Protein AF-A0A535JIY9-F1 (afdb_monomer)

Nearest PDB structures (foldseek):
  4fxt-assembly2_B  TM=6.772E-01  e=2.590E-01  Bacteroides ovatus ATCC 8483
  4fxt-assembly3_C  TM=6.779E-01  e=9.091E-01  Bacteroides ovatus ATCC 8483
  3npz-assembly1_C  TM=6.197E-01  e=1.181E+00  Rattus norvegicus

Secondary structure (DSSP, 8-state):
--EEEEEE--------SS-----EEEEEETTEEEEEEPPTTSEEEEEE-SEEEEEEEEE--EEEE-TT--EEEE--EEPPPEEEEE-TT-EEEEE--------

pLDDT: mean 70.67, std 13.51, range [35.75, 87.62]

Mean predicted aligned error: 8.72 Å

Foldseek 3Di:
DFFKEKEAAPDDDDQPPDDQWAWWKWKDDPVGIDIDTAGSRRIDMDRHHFAKIKIKTKDAKDWHQDPVRDIWTWHIWMFHIDIDGTDPHDYHYHHTYIDTDTD

Solvent-accessible surface area (backbone atoms only — not comparable to full-atom values): 5841 Å² total; per-residue (Å²): 106,71,10,41,42,36,37,41,34,60,63,86,73,80,63,48,93,57,80,66,76,29,44,41,32,43,39,36,38,96,93,47,76,50,77,48,66,22,39,72,80,29,40,42,78,45,82,40,66,59,45,65,34,38,36,33,43,36,40,77,52,50,68,33,47,50,98,86,67,52,74,45,45,31,59,61,36,58,31,73,75,44,81,45,76,46,46,64,70,41,74,46,82,42,76,55,57,48,74,77,61,74,112

Structure (mmCIF, N/CA/C/O backbone):
data_AF-A0A535JIY9-F1
#
_entry.id   AF-A0A535JIY9-F1
#
loop_
_atom_site.group_PDB
_atom_site.id
_atom_site.type_symbol
_atom_site.label_atom_id
_atom_site.label_alt_id
_atom_site.label_comp_id
_atom_site.label_asym_id
_atom_site.label_entity_id
_atom_site.label_seq_id
_atom_site.pdbx_PDB_ins_code
_atom_site.Cartn_x
_atom_site.Cartn_y
_atom_site.Cartn_z
_atom_site.occupancy
_atom_site.B_iso_or_equiv
_atom_site.auth_seq_id
_atom_site.auth_comp_id
_atom_site.auth_asym_id
_atom_site.auth_atom_id
_atom_site.pdbx_PDB_model_num
ATOM 1 N N . MET A 1 1 ? -12.313 -8.297 21.690 1.00 41.72 1 MET A N 1
ATOM 2 C CA . MET A 1 1 ? -11.190 -8.964 20.987 1.00 41.72 1 MET A CA 1
ATOM 3 C C . MET A 1 1 ? -10.723 -8.060 19.846 1.00 41.72 1 MET A C 1
ATOM 5 O O . MET A 1 1 ? -11.593 -7.437 19.237 1.00 41.72 1 MET A O 1
ATOM 9 N N . PRO A 1 2 ? -9.414 -7.900 19.581 1.00 47.06 2 PRO A N 1
ATOM 10 C CA . PRO A 1 2 ? -8.956 -7.112 18.431 1.00 47.06 2 PRO A CA 1
ATOM 11 C C . PRO A 1 2 ? -9.537 -7.679 17.122 1.00 47.06 2 PRO A C 1
ATOM 13 O O . PRO A 1 2 ? -9.739 -8.889 17.014 1.00 47.06 2 PRO A O 1
ATOM 16 N N . GLY A 1 3 ? -9.899 -6.806 16.178 1.00 45.88 3 GLY A N 1
ATOM 17 C CA . GLY A 1 3 ? -10.331 -7.200 14.834 1.00 45.88 3 GLY A CA 1
ATOM 18 C C . GLY A 1 3 ? -9.108 -7.350 13.928 1.00 45.88 3 GLY A C 1
ATOM 19 O O . GLY A 1 3 ? -8.095 -6.689 14.144 1.00 45.88 3 GLY A O 1
ATOM 20 N N . ALA A 1 4 ? -9.176 -8.220 12.925 1.00 50.22 4 ALA A N 1
ATOM 21 C CA . ALA A 1 4 ? -8.077 -8.400 11.976 1.00 50.22 4 ALA A CA 1
ATOM 22 C C . ALA A 1 4 ? -8.499 -7.831 10.623 1.00 50.22 4 ALA A C 1
ATOM 24 O O . ALA A 1 4 ? -9.408 -8.356 9.997 1.00 50.22 4 ALA A O 1
ATOM 25 N N . VAL A 1 5 ? -7.862 -6.774 10.138 1.00 52.69 5 VAL A N 1
ATOM 26 C CA . VAL A 1 5 ? -8.081 -6.299 8.769 1.00 52.69 5 VAL A CA 1
ATOM 27 C C . VAL A 1 5 ? -7.029 -6.957 7.885 1.00 52.69 5 VAL A C 1
ATOM 29 O O . VAL A 1 5 ? -5.826 -6.760 8.057 1.00 52.69 5 VAL A O 1
ATOM 32 N N . ILE A 1 6 ? -7.485 -7.773 6.945 1.00 54.41 6 ILE A N 1
ATOM 33 C CA . ILE A 1 6 ? -6.6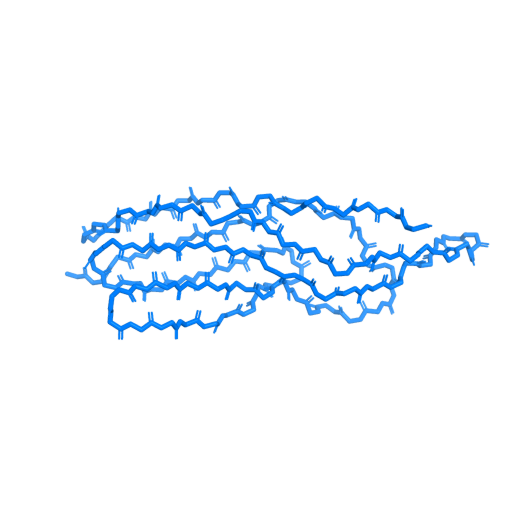61 -8.335 5.884 1.00 54.41 6 ILE A CA 1
ATOM 34 C C . ILE A 1 6 ? -6.868 -7.443 4.670 1.00 54.41 6 ILE A C 1
ATOM 36 O O . ILE A 1 6 ? -7.985 -7.186 4.239 1.00 54.41 6 ILE A O 1
ATOM 40 N N . VAL A 1 7 ? -5.796 -6.932 4.099 1.00 54.44 7 VAL A N 1
ATOM 41 C CA . VAL A 1 7 ? -5.924 -6.101 2.909 1.00 54.44 7 VAL A CA 1
ATOM 42 C C . VAL A 1 7 ? -5.029 -6.686 1.839 1.00 54.44 7 VAL A C 1
ATOM 44 O O . VAL A 1 7 ? -3.845 -6.963 2.050 1.00 54.44 7 VAL A O 1
ATOM 47 N N . ALA A 1 8 ? -5.627 -6.909 0.686 1.00 46.81 8 ALA A N 1
ATOM 48 C CA . ALA A 1 8 ? -4.938 -7.163 -0.549 1.00 46.81 8 ALA A CA 1
ATOM 49 C C . ALA A 1 8 ? -4.802 -5.834 -1.308 1.00 46.81 8 ALA A C 1
ATOM 51 O O . ALA A 1 8 ? -5.660 -4.957 -1.284 1.00 46.81 8 ALA A O 1
ATOM 52 N N . VAL A 1 9 ? -3.663 -5.634 -1.952 1.00 44.62 9 VAL A N 1
ATOM 53 C CA . VAL A 1 9 ? -3.464 -4.553 -2.920 1.00 44.62 9 VAL A CA 1
ATOM 54 C C . VAL A 1 9 ? -3.310 -5.246 -4.267 1.00 44.62 9 VAL A C 1
ATOM 56 O O . VAL A 1 9 ? -2.201 -5.651 -4.619 1.00 44.62 9 VAL A O 1
ATOM 59 N N . PRO A 1 10 ? -4.414 -5.506 -4.992 1.00 44.91 10 PRO A N 1
ATOM 60 C CA . PRO A 1 10 ? -4.331 -6.075 -6.325 1.00 44.91 10 PRO A CA 1
ATOM 61 C C . PRO A 1 10 ? -3.881 -4.996 -7.317 1.00 44.91 10 PRO A C 1
ATOM 63 O O . PRO A 1 10 ? -4.422 -3.891 -7.352 1.00 44.91 10 PRO A O 1
ATOM 66 N N . GLY A 1 11 ? -2.876 -5.323 -8.129 1.00 35.75 11 GLY A N 1
ATOM 67 C CA . GLY A 1 11 ? -2.310 -4.403 -9.127 1.00 35.75 11 GLY A CA 1
ATOM 68 C C . GLY A 1 11 ? -0.885 -4.742 -9.567 1.00 35.75 11 GLY A C 1
ATOM 69 O O . GLY A 1 11 ? -0.130 -3.852 -9.945 1.00 35.75 11 GLY A O 1
ATOM 70 N N . PHE A 1 12 ? -0.480 -6.013 -9.482 1.00 45.25 12 PHE A N 1
ATOM 71 C CA . PHE A 1 12 ? 0.899 -6.417 -9.744 1.00 45.25 12 PHE A CA 1
ATOM 72 C C . PHE A 1 12 ? 1.241 -6.339 -11.239 1.00 45.25 12 PHE A C 1
ATOM 74 O O . PHE A 1 12 ? 0.850 -7.206 -12.019 1.00 45.25 12 PHE A O 1
ATOM 81 N N . ALA A 1 13 ? 2.035 -5.339 -11.617 1.00 40.28 13 ALA A N 1
ATOM 82 C CA . ALA A 1 13 ? 2.994 -5.481 -12.704 1.00 40.28 13 ALA A CA 1
ATOM 83 C C . ALA A 1 13 ? 4.292 -6.021 -12.087 1.00 40.28 13 ALA A C 1
ATOM 85 O O . ALA A 1 13 ? 4.817 -5.445 -11.134 1.00 40.28 13 ALA A O 1
ATOM 86 N N . ALA A 1 14 ? 4.782 -7.161 -12.570 1.00 42.91 14 ALA A N 1
ATOM 87 C CA . ALA A 1 14 ? 5.952 -7.802 -11.989 1.00 42.91 14 ALA A CA 1
ATOM 88 C C . ALA A 1 14 ? 7.194 -6.909 -12.073 1.00 42.91 14 ALA A C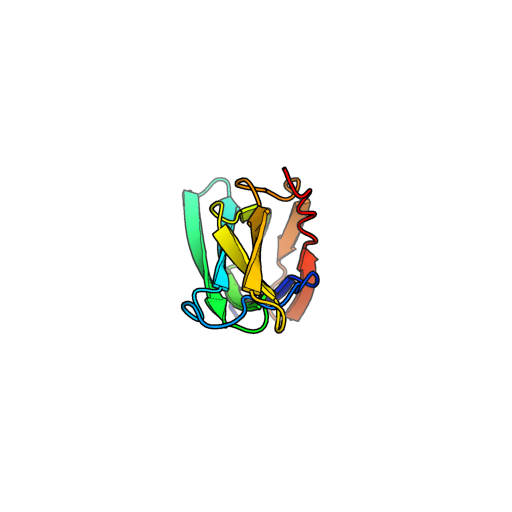 1
ATOM 90 O O . ALA A 1 14 ? 7.628 -6.549 -13.167 1.00 42.91 14 ALA A O 1
ATOM 91 N N . ARG A 1 15 ? 7.808 -6.610 -10.921 1.00 55.59 15 ARG A N 1
ATOM 92 C CA . ARG A 1 15 ? 9.187 -6.115 -10.863 1.00 55.59 15 ARG A CA 1
ATOM 93 C C . ARG A 1 15 ? 10.107 -7.227 -11.356 1.00 55.59 15 ARG A C 1
ATOM 95 O O . ARG A 1 15 ? 10.364 -8.190 -10.635 1.00 55.59 15 ARG A O 1
ATOM 102 N N . TYR A 1 16 ? 10.563 -7.141 -12.601 1.00 41.25 16 TYR A N 1
ATOM 103 C CA . TYR A 1 16 ? 11.561 -8.076 -13.110 1.00 41.25 16 TYR A CA 1
ATOM 104 C C . TYR A 1 16 ? 12.909 -7.784 -12.433 1.00 41.25 16 TYR A C 1
ATOM 106 O O . TYR A 1 16 ? 13.501 -6.729 -12.636 1.00 41.25 16 TYR A O 1
ATOM 114 N N . GLY A 1 17 ? 13.390 -8.725 -11.617 1.00 45.03 17 GLY A N 1
ATOM 115 C CA . GLY A 1 17 ? 14.797 -8.807 -11.211 1.00 45.03 17 GLY A CA 1
ATOM 116 C C . GLY A 1 17 ? 15.293 -7.885 -10.089 1.00 45.03 17 GLY A C 1
ATOM 117 O O . GLY A 1 17 ? 16.468 -7.994 -9.749 1.00 45.03 17 GLY A O 1
ATOM 118 N N . LEU A 1 18 ? 14.462 -7.033 -9.479 1.00 44.22 18 LEU A N 1
ATOM 119 C CA . LEU A 1 18 ? 14.866 -6.161 -8.364 1.00 44.22 18 LEU A CA 1
ATOM 120 C C . LEU A 1 18 ? 13.854 -6.236 -7.208 1.00 44.22 18 LEU A C 1
ATOM 122 O O . LEU A 1 18 ? 12.683 -6.543 -7.413 1.00 44.22 18 LEU A O 1
ATOM 126 N N . ASP A 1 19 ? 14.377 -6.072 -5.996 1.00 45.22 19 ASP A N 1
ATOM 127 C CA . ASP A 1 19 ? 13.819 -6.405 -4.682 1.00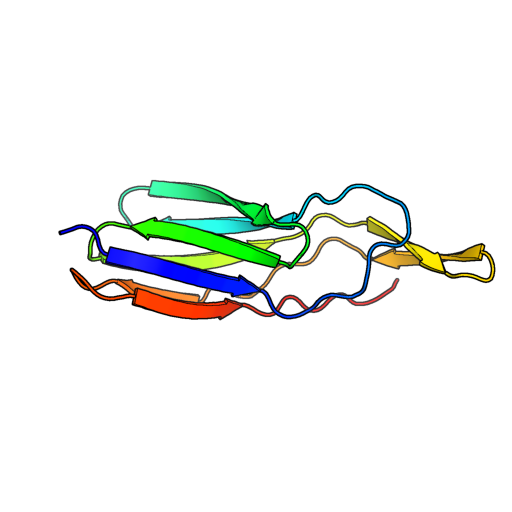 45.22 19 ASP A CA 1
ATOM 128 C C . ASP A 1 19 ? 12.283 -6.482 -4.486 1.00 45.22 19 ASP A C 1
ATOM 130 O O . ASP A 1 19 ? 11.466 -5.632 -4.833 1.00 45.22 19 ASP A O 1
ATOM 134 N N . GLN A 1 20 ? 11.913 -7.551 -3.780 1.00 53.53 20 GLN A N 1
ATOM 135 C CA . GLN A 1 20 ? 10.589 -7.952 -3.295 1.00 53.53 20 GLN A CA 1
ATOM 136 C C . GLN A 1 20 ? 9.928 -6.980 -2.292 1.00 53.53 20 GLN A C 1
ATOM 138 O O . GLN A 1 20 ? 9.067 -7.399 -1.516 1.00 53.53 20 GLN A O 1
ATOM 143 N N . ALA A 1 21 ? 10.341 -5.713 -2.235 1.00 53.38 21 ALA A N 1
ATOM 144 C CA . ALA A 1 21 ? 9.741 -4.742 -1.329 1.00 53.38 21 ALA A CA 1
ATOM 145 C C . ALA A 1 21 ? 8.293 -4.476 -1.767 1.00 53.38 21 ALA A C 1
ATOM 147 O O . ALA A 1 21 ? 8.063 -3.885 -2.821 1.00 53.38 21 ALA A O 1
ATOM 148 N N . GLY A 1 22 ? 7.323 -4.953 -0.983 1.00 61.25 22 GLY A N 1
ATOM 149 C CA . GLY A 1 22 ? 5.916 -4.659 -1.229 1.00 61.25 22 GLY A CA 1
ATOM 150 C C . GLY A 1 22 ? 5.552 -3.211 -0.892 1.00 61.25 22 GLY A C 1
ATOM 151 O O . GLY A 1 22 ? 6.354 -2.433 -0.373 1.00 61.25 22 GLY A O 1
ATOM 152 N N . HIS A 1 23 ? 4.305 -2.871 -1.184 1.00 67.25 23 HIS A N 1
ATOM 153 C CA . HIS A 1 23 ? 3.720 -1.540 -1.069 1.00 67.25 23 HIS A CA 1
ATOM 154 C C . HIS A 1 23 ? 3.733 -0.989 0.354 1.00 67.25 23 HIS A C 1
ATOM 156 O O . HIS A 1 23 ? 3.405 -1.695 1.310 1.00 67.25 23 HIS A O 1
ATOM 162 N N . LEU A 1 24 ? 4.054 0.300 0.499 1.00 70.88 24 LEU A N 1
ATOM 163 C CA . LEU A 1 24 ? 3.889 1.010 1.761 1.00 70.88 24 LEU A CA 1
ATOM 164 C C . LEU A 1 24 ? 2.410 1.328 1.964 1.00 70.88 24 LEU A C 1
ATOM 166 O O . LEU A 1 24 ? 1.818 2.149 1.272 1.00 70.88 24 LEU A O 1
ATOM 170 N N . ILE A 1 25 ? 1.815 0.724 2.968 1.00 74.25 25 ILE A N 1
ATOM 171 C CA . ILE A 1 25 ? 0.456 0.999 3.392 1.00 74.25 25 ILE A CA 1
ATOM 172 C C . ILE A 1 25 ? 0.490 2.046 4.491 1.00 74.25 25 ILE A C 1
ATOM 174 O O . ILE A 1 25 ? 1.245 1.932 5.458 1.00 74.25 25 ILE A O 1
ATOM 1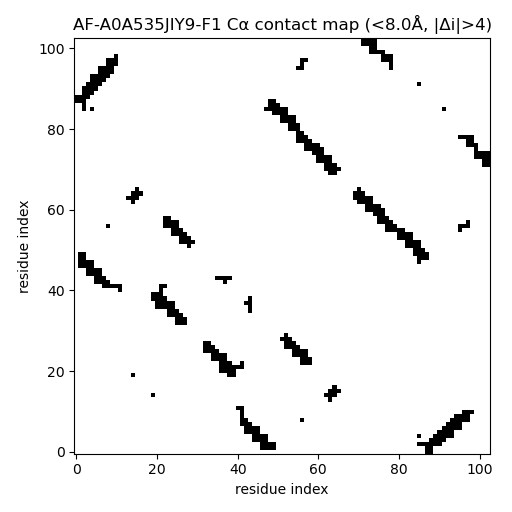78 N N . VAL A 1 26 ? -0.370 3.043 4.345 1.00 75.69 26 VAL A N 1
ATOM 179 C CA . VAL A 1 26 ? -0.605 4.103 5.313 1.00 75.69 26 VAL A CA 1
ATOM 180 C C . VAL A 1 26 ? -1.990 3.905 5.907 1.00 75.69 26 VAL A C 1
ATOM 182 O O . VAL A 1 26 ? -2.989 3.920 5.189 1.00 75.69 26 VAL A O 1
ATOM 185 N N . VAL A 1 27 ? -2.053 3.743 7.224 1.00 73.88 27 VAL A N 1
ATOM 186 C CA . VAL A 1 27 ? -3.310 3.634 7.969 1.00 73.88 27 VAL A CA 1
ATOM 187 C C . VAL A 1 27 ? -3.357 4.762 8.976 1.00 73.88 27 VAL A C 1
ATOM 189 O O . VAL A 1 27 ? -2.476 4.866 9.824 1.00 73.88 27 VAL A O 1
ATOM 192 N N . SER A 1 28 ? -4.372 5.608 8.903 1.00 79.19 28 SER A N 1
ATOM 193 C CA . SER A 1 28 ? -4.564 6.713 9.833 1.00 79.19 28 SER A CA 1
ATOM 194 C C . SER A 1 28 ? -5.886 6.591 10.580 1.00 79.19 28 SER A C 1
ATOM 196 O O . SER A 1 28 ? -6.910 6.177 10.042 1.00 79.19 28 SER A O 1
ATOM 198 N N . ALA A 1 29 ? -5.850 6.958 11.852 1.00 75.81 29 ALA A N 1
ATOM 199 C CA . ALA A 1 29 ? -6.998 7.126 12.728 1.00 75.81 29 ALA A CA 1
ATOM 200 C C . ALA A 1 29 ? -6.829 8.414 13.534 1.00 75.81 29 ALA A C 1
ATOM 202 O O . ALA A 1 29 ? -5.746 9.001 13.577 1.00 75.81 29 ALA A O 1
ATOM 203 N N . ALA A 1 30 ? -7.880 8.822 14.246 1.00 73.56 30 ALA A N 1
ATOM 204 C CA . ALA A 1 30 ? -7.803 9.951 15.175 1.00 73.56 30 ALA A CA 1
ATOM 205 C C . ALA A 1 30 ? -6.706 9.768 16.247 1.00 73.56 30 ALA A C 1
ATOM 207 O O . ALA A 1 30 ? -6.149 10.746 16.733 1.00 73.56 30 ALA A O 1
ATOM 208 N N . SER A 1 31 ? -6.366 8.520 16.590 1.00 74.81 31 SER A N 1
ATOM 209 C CA . SER A 1 31 ? -5.319 8.178 17.557 1.00 74.81 31 SER A CA 1
ATOM 210 C C . SER A 1 31 ? -3.893 8.216 16.993 1.00 74.81 31 SER A C 1
ATOM 212 O O . SER A 1 31 ? -2.946 8.090 17.764 1.00 74.81 31 SER A O 1
ATOM 214 N N . GLY A 1 32 ? -3.714 8.340 15.673 1.00 78.31 32 GLY A N 1
ATOM 215 C CA . GLY A 1 32 ? -2.395 8.368 15.040 1.00 78.31 32 GLY A CA 1
ATOM 216 C C . GLY A 1 32 ? -2.334 7.676 13.679 1.00 78.31 32 GLY A C 1
ATOM 217 O O . GLY A 1 32 ? -3.329 7.174 13.161 1.00 78.31 32 GLY A O 1
ATOM 218 N N . THR A 1 33 ? -1.137 7.663 13.089 1.00 81.31 33 THR A N 1
ATOM 219 C CA . THR A 1 33 ? -0.859 7.028 11.790 1.00 81.31 33 THR A CA 1
ATOM 220 C C . THR A 1 33 ? 0.137 5.885 11.954 1.00 81.31 33 THR A C 1
ATOM 222 O O . THR A 1 33 ? 1.136 6.017 12.659 1.00 81.31 33 THR A O 1
ATOM 225 N N . THR A 1 34 ? -0.122 4.773 11.276 1.00 80.69 34 THR A N 1
ATOM 226 C CA . THR A 1 34 ? 0.714 3.575 11.224 1.00 80.69 34 THR A CA 1
ATOM 227 C C . THR A 1 34 ? 1.107 3.285 9.780 1.00 80.69 34 THR A C 1
ATOM 229 O O . THR A 1 34 ? 0.319 3.478 8.854 1.00 80.69 34 THR A O 1
ATOM 232 N N . TYR A 1 35 ? 2.334 2.799 9.604 1.00 82.25 35 TYR A N 1
ATOM 233 C CA . TYR A 1 35 ? 2.886 2.417 8.312 1.00 82.25 35 TYR A CA 1
ATOM 234 C C . TYR A 1 35 ? 3.263 0.938 8.332 1.00 82.25 35 TYR A C 1
ATOM 236 O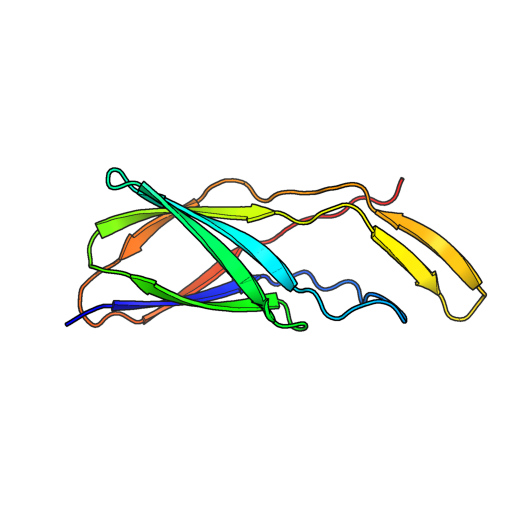 O . TYR A 1 35 ? 3.918 0.485 9.271 1.00 82.25 35 TYR A O 1
ATOM 244 N N . VAL A 1 36 ? 2.879 0.191 7.300 1.00 79.19 36 VAL A N 1
ATOM 245 C CA . VAL A 1 36 ? 3.269 -1.217 7.125 1.00 79.19 36 VAL A CA 1
ATOM 246 C C . VAL A 1 36 ? 3.675 -1.462 5.678 1.00 79.19 36 VAL A C 1
ATOM 248 O O . VAL A 1 36 ? 3.167 -0.801 4.782 1.00 79.19 36 VAL A O 1
ATOM 251 N N . ARG A 1 37 ? 4.601 -2.389 5.427 1.00 78.81 37 ARG A N 1
ATOM 252 C CA . ARG A 1 37 ? 4.918 -2.837 4.065 1.00 78.81 37 ARG A CA 1
ATOM 253 C C . ARG A 1 37 ? 4.196 -4.140 3.760 1.00 78.81 37 ARG A C 1
ATOM 255 O O . ARG A 1 37 ? 4.171 -5.028 4.612 1.00 78.81 37 ARG A O 1
ATOM 262 N N . SER A 1 38 ? 3.625 -4.252 2.566 1.00 74.75 38 SER A N 1
ATOM 263 C CA . SER A 1 38 ? 3.072 -5.516 2.091 1.00 74.75 38 SER A CA 1
ATOM 264 C C . S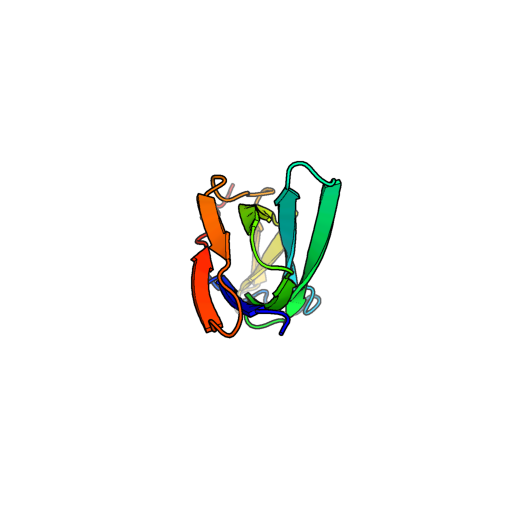ER A 1 38 ? 4.160 -6.501 1.664 1.00 74.75 38 SER A C 1
ATOM 266 O O . SER A 1 38 ? 5.337 -6.150 1.546 1.00 74.75 38 SER A O 1
ATOM 268 N N . ASP A 1 39 ? 3.773 -7.767 1.502 1.00 69.94 39 ASP A N 1
ATOM 269 C CA . ASP A 1 39 ? 4.636 -8.793 0.927 1.00 69.94 39 ASP A CA 1
ATOM 270 C C . ASP A 1 39 ? 4.859 -8.550 -0.580 1.00 69.94 39 ASP A C 1
ATOM 272 O O . ASP A 1 39 ? 4.226 -7.699 -1.209 1.00 69.94 39 ASP A O 1
ATOM 276 N N . SER A 1 40 ? 5.745 -9.334 -1.191 1.00 64.62 40 SER A N 1
ATOM 277 C CA . SER A 1 40 ? 6.031 -9.272 -2.633 1.00 64.62 40 SER A CA 1
ATOM 278 C C . SER A 1 40 ? 4.842 -9.610 -3.538 1.00 64.62 40 SER A C 1
ATOM 280 O O . SER A 1 40 ? 4.933 -9.460 -4.754 1.00 64.62 40 SER A O 1
ATOM 282 N N . ARG A 1 41 ? 3.728 -10.075 -2.960 1.00 66.38 41 ARG A N 1
ATOM 283 C CA . ARG A 1 41 ? 2.455 -10.344 -3.638 1.00 66.38 41 ARG A CA 1
ATOM 284 C C . ARG A 1 41 ? 1.408 -9.264 -3.339 1.00 66.38 41 ARG A C 1
ATOM 286 O O . ARG A 1 41 ? 0.240 -9.463 -3.663 1.00 66.38 41 ARG A O 1
ATOM 293 N N . GLY A 1 42 ? 1.795 -8.156 -2.705 1.00 68.19 42 GLY A N 1
ATOM 294 C CA . GLY A 1 42 ? 0.906 -7.047 -2.368 1.00 68.19 42 GLY A CA 1
ATOM 295 C C . GLY A 1 42 ? -0.032 -7.321 -1.188 1.00 68.19 42 GLY A C 1
ATOM 296 O O . GLY A 1 42 ? -0.966 -6.552 -0.965 1.00 68.19 42 GLY A O 1
ATOM 297 N N . ARG A 1 43 ? 0.178 -8.392 -0.414 1.00 69.81 43 ARG A N 1
ATOM 298 C CA . ARG A 1 43 ? -0.693 -8.764 0.713 1.00 69.81 43 ARG A CA 1
ATOM 299 C C . ARG A 1 43 ? -0.126 -8.279 2.034 1.00 69.81 43 ARG A C 1
ATOM 301 O O . ARG A 1 43 ? 1.079 -8.350 2.270 1.00 69.81 43 ARG A O 1
ATOM 308 N N . TYR A 1 44 ? -1.001 -7.842 2.929 1.00 69.12 44 TYR A N 1
ATOM 309 C CA . TYR A 1 44 ? -0.630 -7.500 4.295 1.00 69.12 44 TYR A CA 1
ATOM 310 C C . TYR A 1 44 ? -1.780 -7.752 5.270 1.00 69.12 44 TYR A C 1
ATOM 312 O O . TYR A 1 44 ? -2.948 -7.863 4.893 1.00 69.12 44 TYR A O 1
ATOM 320 N N . ARG A 1 45 ? -1.430 -7.858 6.552 1.00 73.62 45 ARG A N 1
ATOM 321 C CA . ARG A 1 45 ? -2.376 -8.033 7.652 1.00 73.62 45 ARG A CA 1
ATOM 322 C C . ARG A 1 45 ? -2.116 -6.964 8.701 1.00 73.62 45 ARG A C 1
ATOM 324 O O . ARG A 1 45 ? -0.973 -6.770 9.107 1.00 73.62 45 ARG A O 1
ATOM 331 N N . LEU A 1 46 ? -3.180 -6.306 9.143 1.00 74.06 46 LEU A N 1
ATOM 332 C CA . LEU A 1 46 ? -3.164 -5.357 10.246 1.00 74.06 46 LEU A CA 1
ATOM 333 C C . LEU A 1 46 ? -4.133 -5.829 11.321 1.00 74.06 46 LEU A C 1
ATOM 335 O O . LEU A 1 46 ? -5.322 -6.006 11.063 1.00 74.06 46 LEU A O 1
ATOM 339 N N . ASP A 1 47 ? -3.638 -5.990 12.540 1.00 77.44 47 ASP A N 1
ATOM 340 C CA . ASP A 1 47 ? -4.500 -6.201 13.694 1.00 77.44 47 ASP A CA 1
ATOM 341 C C . ASP A 1 47 ? -4.838 -4.819 14.276 1.00 77.44 47 ASP A C 1
ATOM 343 O O . ASP A 1 47 ? -3.997 -4.154 14.884 1.00 77.44 47 ASP A O 1
ATOM 347 N N . LEU A 1 48 ? -6.062 -4.350 14.016 1.00 77.06 48 LEU A N 1
ATOM 348 C CA . LEU A 1 48 ? -6.546 -3.032 14.427 1.00 77.06 48 LEU A CA 1
ATOM 349 C C . LEU A 1 48 ? -7.588 -3.183 15.537 1.00 77.06 48 LEU A C 1
ATOM 351 O O . LEU A 1 48 ? -8.424 -4.094 15.543 1.00 77.06 48 LEU A O 1
ATOM 355 N N . ALA A 1 49 ? -7.560 -2.261 16.496 1.00 79.50 49 ALA A N 1
ATOM 356 C CA . ALA A 1 49 ? -8.664 -2.132 17.433 1.00 79.50 49 ALA A CA 1
ATOM 357 C C . ALA A 1 49 ? -9.947 -1.730 16.676 1.00 79.50 49 ALA A C 1
ATOM 359 O O . ALA A 1 49 ? -9.869 -1.155 15.589 1.00 79.50 49 ALA A O 1
ATOM 360 N N . PRO A 1 50 ? -11.138 -2.018 17.223 1.00 81.75 50 PRO A N 1
ATOM 361 C CA . PRO A 1 50 ? -12.369 -1.504 16.643 1.00 81.75 50 PRO A CA 1
ATOM 362 C C . PRO A 1 50 ? -12.345 0.027 16.567 1.00 81.75 50 PRO A C 1
ATOM 364 O O . PRO A 1 50 ? -11.974 0.686 17.539 1.00 81.75 50 PRO A O 1
ATOM 367 N N . GLY A 1 51 ? -12.742 0.590 15.429 1.00 84.50 51 GLY A N 1
ATOM 368 C CA . GLY A 1 51 ? -12.666 2.027 15.188 1.00 84.50 51 GLY A CA 1
ATOM 369 C C . GLY A 1 51 ? -12.779 2.407 13.717 1.00 84.50 51 GLY A C 1
ATOM 370 O O . GLY A 1 51 ? -12.830 1.554 12.832 1.00 84.50 51 GLY A O 1
ATOM 371 N N . ILE A 1 52 ? -12.808 3.714 13.463 1.00 86.50 52 ILE A N 1
ATOM 372 C CA . ILE A 1 52 ? -12.861 4.282 12.115 1.00 86.50 52 ILE A CA 1
ATOM 373 C C . ILE A 1 52 ? -11.442 4.642 11.680 1.00 86.50 52 ILE A C 1
ATOM 375 O O . ILE A 1 52 ? -10.731 5.356 12.391 1.00 86.50 52 ILE A O 1
ATOM 379 N N . TYR A 1 53 ? -11.059 4.169 10.498 1.00 85.19 53 TYR A N 1
ATOM 380 C CA . TYR A 1 53 ? -9.739 4.372 9.917 1.00 85.19 53 TYR A CA 1
ATOM 381 C C . TYR A 1 53 ? -9.854 4.908 8.495 1.00 85.19 53 TYR A C 1
ATOM 383 O O . TYR A 1 53 ? -10.811 4.624 7.778 1.00 85.19 53 TYR A O 1
ATOM 391 N N . MET A 1 54 ? -8.834 5.644 8.080 1.00 86.75 54 MET A N 1
ATOM 392 C CA . MET A 1 54 ? -8.562 5.991 6.694 1.00 86.75 54 MET A CA 1
ATOM 393 C C . MET A 1 54 ? -7.350 5.179 6.244 1.00 86.75 54 MET A C 1
ATOM 395 O O . MET A 1 54 ? -6.326 5.155 6.924 1.00 86.75 54 MET A O 1
ATOM 399 N N . ILE A 1 55 ? -7.456 4.501 5.107 1.00 85.56 55 ILE A N 1
ATOM 400 C CA . ILE A 1 55 ? -6.400 3.625 4.601 1.00 85.56 55 ILE A CA 1
ATOM 401 C C . ILE A 1 55 ? -6.047 3.971 3.161 1.00 85.56 55 ILE A C 1
ATOM 403 O O . ILE A 1 55 ? -6.926 4.219 2.340 1.00 85.56 55 ILE A O 1
ATOM 407 N N . ALA A 1 56 ? -4.754 3.998 2.859 1.00 83.94 56 ALA A N 1
ATOM 408 C CA . ALA A 1 56 ? -4.235 4.156 1.509 1.00 83.94 56 ALA A CA 1
ATOM 409 C C . ALA A 1 56 ? -2.969 3.321 1.329 1.00 83.94 56 ALA A C 1
ATOM 411 O O . ALA A 1 56 ? -2.267 3.008 2.289 1.00 83.94 56 ALA A O 1
ATOM 412 N N . ALA A 1 57 ? -2.647 3.012 0.082 1.00 82.38 57 ALA A N 1
ATOM 413 C CA . ALA A 1 57 ? -1.391 2.389 -0.292 1.00 82.38 57 ALA A CA 1
ATOM 414 C C . ALA A 1 57 ? -0.560 3.374 -1.127 1.00 82.38 57 ALA A C 1
ATOM 416 O O . ALA A 1 57 ? -1.096 4.168 -1.901 1.00 82.38 57 ALA A O 1
ATOM 417 N N . ARG A 1 58 ? 0.756 3.363 -0.935 1.00 81.19 58 ARG A N 1
ATOM 418 C CA . ARG A 1 58 ? 1.732 4.192 -1.640 1.00 81.19 58 ARG A CA 1
ATOM 419 C C . ARG A 1 58 ? 2.910 3.335 -2.058 1.00 81.19 58 ARG A C 1
ATOM 421 O O . ARG A 1 58 ? 3.356 2.462 -1.319 1.00 81.19 58 ARG A O 1
ATOM 428 N N . GLU A 1 59 ? 3.446 3.635 -3.223 1.00 78.44 59 GLU A N 1
ATOM 429 C CA . GLU A 1 59 ? 4.619 2.968 -3.759 1.00 78.44 59 GLU A CA 1
ATOM 430 C C . GLU A 1 59 ? 5.593 4.010 -4.297 1.00 78.44 59 GLU A C 1
ATOM 432 O O . GLU A 1 59 ? 5.196 5.012 -4.901 1.00 78.44 59 GLU A O 1
ATOM 437 N N . THR A 1 60 ? 6.880 3.779 -4.063 1.00 81.31 60 THR A N 1
ATOM 438 C CA . THR A 1 60 ? 7.930 4.605 -4.657 1.00 81.31 60 THR A CA 1
ATOM 439 C C . THR A 1 60 ? 8.117 4.241 -6.125 1.00 81.31 60 THR A C 1
ATOM 441 O O . THR A 1 60 ? 7.847 3.116 -6.538 1.00 81.31 60 THR A O 1
ATOM 444 N N . GLY A 1 61 ? 8.591 5.192 -6.927 1.00 77.44 61 GLY A N 1
ATOM 445 C CA . GLY A 1 61 ? 8.886 4.921 -8.331 1.00 77.44 61 GLY A CA 1
ATOM 446 C C . GLY A 1 61 ? 9.924 3.807 -8.487 1.00 77.44 61 GLY A C 1
ATOM 447 O O . GLY A 1 61 ? 10.769 3.615 -7.611 1.00 77.44 61 GLY A O 1
ATOM 448 N N . TRP A 1 62 ? 9.840 3.063 -9.585 1.00 74.69 62 TRP A N 1
ATOM 449 C CA . TRP A 1 62 ? 10.685 1.906 -9.865 1.00 74.69 62 TRP A CA 1
ATOM 450 C C . TRP A 1 62 ? 10.910 1.729 -11.374 1.00 74.69 62 TRP A C 1
ATOM 452 O O . TRP A 1 62 ? 10.170 2.271 -12.189 1.00 74.69 62 TRP A O 1
ATOM 462 N N . GLU A 1 63 ? 11.943 0.981 -11.756 1.00 79.75 63 GLU A N 1
ATOM 463 C CA . GLU A 1 63 ? 12.260 0.648 -13.154 1.00 79.75 63 GLU A CA 1
ATOM 464 C C . GLU A 1 63 ? 11.980 -0.843 -13.395 1.00 79.75 63 GLU A C 1
ATOM 466 O O . GLU A 1 63 ? 12.451 -1.686 -12.628 1.00 79.75 63 GLU A O 1
ATOM 471 N N . SER A 1 64 ? 11.225 -1.187 -14.444 1.00 77.31 64 SER A N 1
ATOM 472 C CA . SER A 1 64 ? 11.142 -2.565 -14.945 1.00 77.31 64 SER A CA 1
ATOM 473 C C . SER A 1 64 ? 12.094 -2.762 -16.107 1.00 77.31 64 SER A C 1
ATOM 475 O O . SER A 1 64 ? 12.183 -1.889 -16.968 1.00 77.31 64 SER A O 1
ATOM 477 N N . VAL A 1 65 ? 12.694 -3.945 -16.206 1.00 79.19 65 VAL A N 1
ATOM 478 C CA . VAL A 1 65 ? 13.407 -4.380 -17.410 1.00 79.19 65 VAL A CA 1
ATOM 479 C C . VAL A 1 65 ? 12.718 -5.622 -17.957 1.00 79.19 65 VAL A C 1
ATOM 481 O O . VAL A 1 65 ? 12.562 -6.598 -17.227 1.00 79.19 65 VAL A O 1
ATOM 484 N N . ASP A 1 66 ? 12.273 -5.587 -19.210 1.00 81.00 66 ASP A N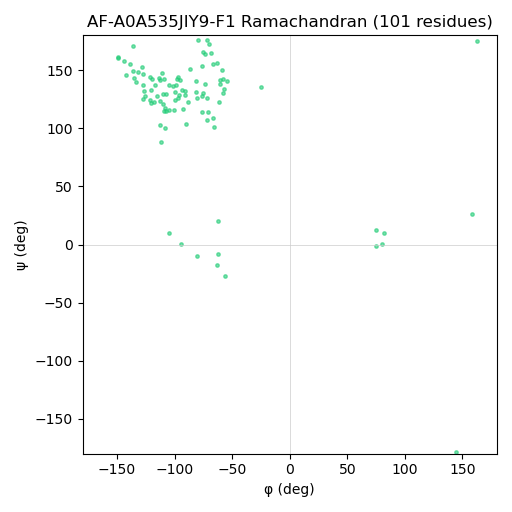 1
ATOM 485 C CA . ASP A 1 66 ? 11.646 -6.749 -19.842 1.00 81.00 66 ASP A CA 1
ATOM 486 C C . ASP A 1 66 ? 12.685 -7.775 -20.341 1.00 81.00 66 ASP A C 1
ATOM 488 O O . ASP A 1 66 ? 13.898 -7.562 -20.282 1.00 81.00 66 ASP A O 1
ATOM 492 N N . ALA A 1 67 ? 12.212 -8.915 -20.854 1.00 81.31 67 ALA A N 1
ATOM 493 C CA . ALA A 1 67 ? 13.078 -9.982 -21.364 1.00 81.31 67 ALA A CA 1
ATOM 494 C C . ALA A 1 67 ? 13.936 -9.565 -22.578 1.00 81.31 67 ALA A C 1
ATOM 496 O O . ALA A 1 67 ? 14.921 -10.234 -22.885 1.00 81.31 67 ALA A O 1
ATOM 497 N N . ASN A 1 68 ? 13.579 -8.468 -23.250 1.00 87.62 68 ASN A N 1
ATOM 498 C CA . ASN A 1 68 ? 14.316 -7.900 -24.375 1.00 87.62 68 ASN A CA 1
ATOM 499 C C . ASN A 1 68 ? 15.296 -6.800 -23.928 1.00 87.62 68 ASN A C 1
ATOM 501 O O . ASN A 1 68 ? 15.979 -6.209 -24.762 1.00 87.62 68 ASN A O 1
ATOM 505 N N . GLY A 1 69 ? 15.374 -6.513 -22.624 1.00 82.06 69 GLY A N 1
ATOM 506 C CA . GLY A 1 69 ? 16.215 -5.461 -22.062 1.00 82.06 69 GLY A CA 1
ATOM 507 C C . GLY A 1 69 ? 15.602 -4.060 -22.141 1.00 82.06 69 GLY A C 1
ATOM 508 O O . GLY A 1 69 ? 16.300 -3.085 -21.853 1.00 82.06 69 GLY A O 1
ATOM 509 N N . ILE A 1 70 ? 14.324 -3.930 -22.515 1.00 84.81 70 ILE A N 1
ATOM 510 C CA . ILE A 1 70 ? 13.630 -2.641 -22.537 1.00 84.81 70 ILE A CA 1
ATOM 511 C C . ILE A 1 70 ? 13.364 -2.199 -21.105 1.00 84.81 70 ILE A C 1
ATOM 513 O O . ILE A 1 70 ? 12.762 -2.919 -20.309 1.00 84.81 70 ILE A O 1
ATOM 517 N N . ARG A 1 71 ? 13.808 -0.981 -20.801 1.00 85.12 71 ARG A N 1
ATOM 518 C CA . ARG A 1 71 ? 13.604 -0.311 -19.520 1.00 85.12 71 ARG A CA 1
ATOM 519 C C . ARG A 1 71 ? 12.330 0.521 -19.560 1.00 85.12 71 ARG A C 1
ATOM 521 O O . ARG A 1 71 ? 12.134 1.307 -20.484 1.00 85.12 71 ARG A O 1
ATOM 528 N N . THR A 1 72 ? 11.497 0.389 -18.537 1.00 81.56 72 THR A N 1
ATOM 529 C CA . THR A 1 72 ? 10.296 1.208 -18.346 1.00 81.56 72 THR A CA 1
ATOM 530 C C . THR A 1 72 ? 10.325 1.810 -16.957 1.00 81.56 72 THR A C 1
ATOM 532 O O . THR A 1 72 ? 10.456 1.092 -15.965 1.00 81.56 72 THR A O 1
ATOM 535 N N . LEU A 1 73 ? 10.204 3.132 -16.886 1.00 81.56 73 LEU A N 1
ATOM 536 C CA . LEU A 1 73 ? 10.155 3.853 -15.624 1.00 81.56 73 LEU A CA 1
ATOM 537 C C . LEU A 1 73 ? 8.707 3.999 -15.172 1.00 81.56 73 LEU A C 1
ATOM 539 O O . LEU A 1 73 ? 7.849 4.484 -15.908 1.00 81.56 73 LEU A O 1
ATOM 543 N N . TYR A 1 74 ? 8.466 3.619 -13.926 1.00 80.56 74 TYR A N 1
ATOM 544 C CA . TYR A 1 74 ? 7.213 3.829 -13.227 1.00 80.56 74 TYR A CA 1
ATOM 545 C C . TYR A 1 74 ? 7.440 4.902 -12.160 1.00 80.56 74 TYR A C 1
ATOM 547 O O . TYR A 1 74 ? 8.245 4.697 -11.249 1.00 8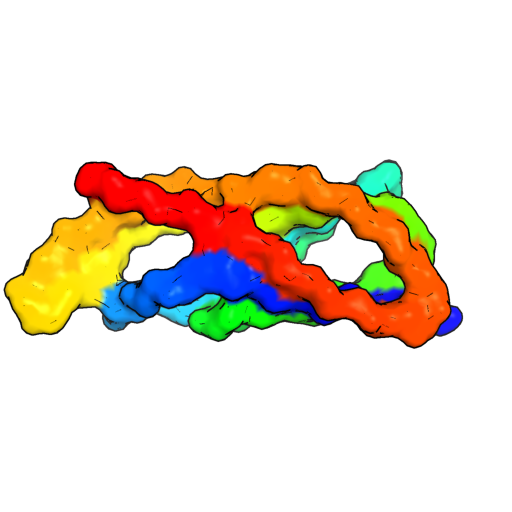0.56 74 TYR A O 1
ATOM 555 N N . PRO A 1 75 ? 6.769 6.058 -12.241 1.00 81.19 75 PRO A N 1
ATOM 556 C CA . PRO A 1 75 ? 6.852 7.082 -11.215 1.00 81.19 75 PRO A CA 1
ATOM 557 C C . PRO A 1 75 ? 6.188 6.606 -9.909 1.00 81.19 75 PRO A C 1
ATOM 559 O O . PRO A 1 75 ? 5.424 5.635 -9.910 1.00 81.19 75 PRO A O 1
ATOM 562 N N . PRO A 1 76 ? 6.452 7.289 -8.779 1.00 83.06 76 PRO A N 1
ATOM 563 C CA . PRO A 1 76 ? 5.725 7.044 -7.540 1.00 83.06 76 PRO A CA 1
ATOM 564 C C . PRO A 1 76 ? 4.212 7.165 -7.745 1.00 83.06 76 PRO A C 1
ATOM 566 O O . PRO A 1 76 ? 3.746 8.076 -8.432 1.00 83.06 76 PRO A O 1
ATOM 569 N N . ALA A 1 77 ? 3.448 6.282 -7.106 1.00 81.44 77 ALA A N 1
ATOM 570 C CA . ALA A 1 77 ? 1.992 6.265 -7.197 1.00 81.44 77 ALA A CA 1
ATOM 571 C C . ALA A 1 77 ? 1.353 5.997 -5.831 1.00 81.44 77 ALA A C 1
ATOM 573 O O . ALA A 1 77 ? 1.959 5.414 -4.928 1.00 81.44 77 ALA A O 1
ATOM 574 N N . ALA A 1 78 ? 0.110 6.442 -5.675 1.00 82.94 78 ALA A N 1
ATOM 575 C CA . ALA A 1 78 ? -0.662 6.281 -4.454 1.00 82.94 78 ALA A CA 1
ATOM 576 C C . ALA A 1 78 ? -2.128 6.005 -4.783 1.00 82.94 78 ALA A C 1
ATOM 578 O O . ALA A 1 78 ? -2.668 6.556 -5.743 1.00 82.94 78 ALA A O 1
ATOM 579 N N . SER A 1 79 ? -2.781 5.195 -3.955 1.00 81.88 79 SER A N 1
ATOM 580 C CA . SER A 1 79 ? -4.233 5.073 -3.976 1.00 81.88 79 SER A CA 1
ATOM 581 C C . SER A 1 79 ? -4.888 6.315 -3.367 1.00 81.88 79 SER A C 1
ATOM 583 O O . SER A 1 79 ? -4.273 7.075 -2.609 1.00 81.88 79 SER A O 1
ATOM 585 N N . GLN A 1 80 ? -6.185 6.479 -3.623 1.00 81.56 80 GLN A N 1
ATOM 586 C CA . GLN A 1 80 ? -7.012 7.345 -2.786 1.00 81.56 80 GLN A CA 1
ATOM 587 C C . GLN A 1 80 ? -7.135 6.751 -1.375 1.00 81.56 80 GLN A C 1
ATOM 589 O O . GLN A 1 80 ? -6.987 5.538 -1.189 1.00 81.56 80 GLN A O 1
ATOM 594 N N . PHE A 1 81 ? -7.406 7.603 -0.385 1.00 78.12 81 PHE A N 1
ATOM 595 C CA . PHE A 1 81 ? -7.752 7.129 0.952 1.00 78.12 81 PHE A CA 1
ATOM 596 C C . PHE A 1 81 ? -9.196 6.622 0.977 1.00 78.12 81 PHE A C 1
ATOM 598 O O . PHE A 1 81 ? -10.112 7.347 0.591 1.00 78.12 81 PHE A O 1
ATOM 605 N N . GLY A 1 82 ? -9.391 5.402 1.473 1.00 82.19 82 GLY A N 1
ATOM 606 C CA . GLY A 1 82 ? -10.701 4.818 1.750 1.00 82.19 82 GLY A CA 1
ATOM 607 C C . GLY A 1 82 ? -10.997 4.801 3.248 1.00 82.19 82 GLY A C 1
ATOM 608 O O . GLY A 1 82 ? -10.127 4.462 4.048 1.00 82.19 82 GLY A O 1
ATOM 609 N N . GLY A 1 83 ? -12.221 5.159 3.633 1.00 84.56 83 GLY A N 1
ATOM 610 C CA . GLY A 1 83 ? -12.690 5.022 5.011 1.00 84.56 83 GLY A CA 1
ATOM 611 C C . GLY A 1 83 ? -13.142 3.591 5.300 1.00 84.56 83 GLY A C 1
ATOM 612 O O . GLY A 1 83 ? -13.933 3.035 4.540 1.00 84.56 83 GLY A O 1
ATOM 613 N N . ILE A 1 84 ? -12.677 3.005 6.402 1.00 82.69 84 ILE A N 1
ATOM 614 C CA . ILE A 1 84 ? -13.120 1.692 6.886 1.00 82.69 84 ILE A CA 1
ATOM 615 C C . ILE A 1 84 ? -13.557 1.776 8.348 1.00 82.69 84 ILE A C 1
ATOM 617 O O . ILE A 1 84 ? -12.994 2.530 9.140 1.00 82.69 84 ILE A O 1
ATOM 621 N N . ASN A 1 85 ? -14.556 0.977 8.713 1.00 83.50 85 ASN A N 1
ATOM 622 C CA . ASN A 1 85 ? -15.024 0.844 10.089 1.00 83.50 85 ASN A CA 1
ATOM 623 C C . ASN A 1 85 ? -14.707 -0.562 10.599 1.00 83.50 85 ASN A C 1
ATOM 625 O O . ASN A 1 85 ? -15.399 -1.507 10.241 1.00 83.50 85 ASN A O 1
ATOM 629 N N . VAL A 1 86 ? -13.672 -0.708 11.420 1.00 81.31 86 VAL A N 1
ATOM 630 C CA . VAL A 1 86 ? -13.246 -1.995 11.977 1.00 81.31 86 VAL A CA 1
ATOM 631 C C . VAL A 1 86 ? -14.123 -2.344 13.175 1.00 81.31 86 VAL A C 1
ATOM 633 O O . VAL A 1 86 ? -14.223 -1.574 14.128 1.00 81.31 86 VAL A O 1
ATOM 636 N N . VAL A 1 87 ? -14.735 -3.528 13.155 1.00 78.75 87 VAL A N 1
ATOM 637 C CA . VAL A 1 87 ? -15.618 -4.016 14.226 1.00 78.75 87 VAL A CA 1
ATOM 638 C C . VAL A 1 87 ? -14.949 -5.183 14.957 1.00 78.75 87 VAL A C 1
ATOM 640 O O . VAL A 1 87 ? -14.191 -5.949 14.362 1.00 78.75 87 VAL A O 1
ATOM 643 N N . SER A 1 88 ? -15.200 -5.328 16.262 1.00 72.38 88 SER A N 1
ATOM 644 C CA . SER A 1 88 ? -14.571 -6.382 17.074 1.00 72.38 88 SER A CA 1
ATOM 645 C C . SER A 1 88 ? -14.875 -7.777 16.523 1.00 72.38 88 SER A C 1
ATOM 647 O O . SER A 1 88 ? -16.029 -8.103 16.266 1.00 72.38 88 SER A O 1
ATOM 649 N N . GLY A 1 89 ? -13.832 -8.598 16.357 1.00 65.38 89 GLY A N 1
ATOM 650 C CA . GLY A 1 89 ? -13.957 -9.972 15.862 1.00 65.38 89 GLY A CA 1
ATOM 651 C C . GLY A 1 89 ? -14.221 -10.103 14.357 1.00 65.38 89 GLY A C 1
ATOM 652 O O . GLY A 1 89 ? -14.281 -11.226 13.865 1.00 65.38 89 GLY A O 1
ATOM 653 N N . ALA A 1 90 ? -14.349 -8.996 13.617 1.00 65.19 90 ALA A N 1
ATOM 654 C CA . ALA A 1 90 ? -14.507 -9.037 12.169 1.00 65.19 90 ALA A CA 1
ATOM 655 C C . ALA A 1 90 ? -13.151 -9.201 11.472 1.00 65.19 90 ALA A C 1
ATOM 657 O O . ALA A 1 90 ? -12.157 -8.577 11.862 1.00 65.19 90 ALA A O 1
ATOM 658 N N . THR A 1 91 ? -13.142 -10.004 10.404 1.00 66.81 91 THR A N 1
ATOM 659 C CA . THR A 1 91 ? -12.079 -9.976 9.403 1.00 66.81 91 THR A CA 1
ATOM 660 C C . THR A 1 91 ? -12.573 -9.296 8.144 1.00 66.81 91 THR A C 1
ATOM 662 O O . THR A 1 91 ? -13.505 -9.775 7.505 1.00 66.81 91 THR A O 1
ATOM 665 N N . MET A 1 92 ? -11.968 -8.162 7.808 1.00 65.50 92 MET A N 1
ATOM 666 C CA . MET A 1 92 ? -12.278 -7.435 6.578 1.00 65.50 92 MET A CA 1
ATOM 667 C C . MET A 1 92 ? -11.226 -7.769 5.543 1.00 65.50 92 MET A C 1
ATOM 669 O O . MET A 1 92 ? -10.053 -7.685 5.877 1.00 65.50 92 MET A O 1
ATOM 673 N N . ASN A 1 93 ? -11.657 -8.123 4.333 1.00 70.38 93 ASN A N 1
ATOM 674 C CA . ASN A 1 93 ? -10.803 -8.222 3.157 1.00 70.38 93 ASN A CA 1
ATOM 675 C C . ASN A 1 93 ? -11.014 -6.955 2.333 1.00 70.38 93 ASN A C 1
ATOM 677 O O . ASN A 1 93 ? -12.129 -6.712 1.872 1.00 70.38 93 ASN A O 1
ATOM 681 N N . LEU A 1 94 ? -9.979 -6.139 2.188 1.00 67.94 94 LEU A N 1
ATOM 682 C CA . LEU A 1 94 ? -10.031 -4.929 1.370 1.00 67.94 94 LEU A CA 1
ATOM 683 C C . LEU A 1 94 ? -9.113 -5.087 0.162 1.00 67.94 94 LEU A C 1
ATOM 685 O O . LEU A 1 94 ? -8.022 -5.617 0.313 1.00 67.94 94 LEU A O 1
ATOM 689 N N . ASP A 1 95 ? -9.542 -4.587 -0.992 1.00 71.88 95 ASP A N 1
ATOM 690 C CA . ASP A 1 95 ? -8.697 -4.412 -2.171 1.00 71.88 95 ASP A CA 1
ATOM 691 C C . ASP A 1 95 ? -8.414 -2.916 -2.364 1.00 71.88 95 ASP A C 1
ATOM 693 O O . ASP A 1 95 ? -9.339 -2.140 -2.605 1.00 71.88 95 ASP A O 1
ATOM 697 N N . ILE A 1 96 ? -7.153 -2.487 -2.236 1.00 71.94 96 ILE A N 1
ATOM 698 C CA . ILE A 1 96 ? -6.749 -1.088 -2.482 1.00 71.94 96 ILE A CA 1
ATOM 699 C C . ILE A 1 96 ? -5.948 -1.020 -3.787 1.00 71.94 96 ILE A C 1
ATOM 701 O O . ILE A 1 96 ? -4.759 -1.326 -3.762 1.00 71.94 96 ILE A O 1
ATOM 705 N N . PRO A 1 97 ? -6.537 -0.615 -4.924 1.00 69.31 97 PRO A N 1
ATOM 706 C CA . PRO A 1 97 ? -5.803 -0.540 -6.182 1.00 69.31 97 PRO A CA 1
ATOM 707 C C . PRO A 1 97 ? -4.831 0.649 -6.201 1.00 69.31 97 PRO A C 1
ATOM 709 O O . PRO A 1 97 ? -5.179 1.766 -5.805 1.00 69.31 97 PRO A O 1
ATOM 712 N N . ILE A 1 98 ? -3.626 0.423 -6.730 1.00 69.38 98 ILE A N 1
ATOM 713 C CA . ILE A 1 98 ? -2.705 1.481 -7.166 1.00 69.38 98 ILE A CA 1
ATOM 714 C C . ILE A 1 98 ? -2.541 1.350 -8.677 1.00 69.38 98 ILE A C 1
ATOM 716 O O . ILE A 1 98 ? -2.215 0.275 -9.177 1.00 69.38 98 ILE A O 1
ATOM 720 N N . VAL A 1 99 ? -2.751 2.448 -9.401 1.00 70.88 99 VAL A N 1
ATOM 721 C CA . VAL A 1 99 ? -2.502 2.504 -10.844 1.00 70.88 99 VAL A CA 1
ATOM 722 C C . VAL A 1 99 ? -1.159 3.178 -11.077 1.00 70.88 99 VAL A C 1
ATOM 724 O O . VAL A 1 99 ? -0.936 4.301 -10.627 1.00 70.88 99 VAL A O 1
ATOM 727 N N . PHE A 1 100 ? -0.274 2.488 -11.791 1.00 67.62 100 PHE A N 1
ATOM 728 C CA . PHE A 1 100 ? 0.973 3.060 -12.279 1.00 67.62 100 PHE A CA 1
ATOM 729 C C . PHE A 1 100 ? 0.823 3.407 -13.754 1.00 67.62 100 PHE A C 1
ATOM 731 O O . PHE A 1 100 ? 0.310 2.610 -14.540 1.00 67.62 100 PHE A O 1
ATOM 738 N N . HIS A 1 101 ? 1.314 4.579 -14.131 1.00 71.69 101 HIS A N 1
ATOM 739 C CA . HIS A 1 101 ? 1.418 4.992 -15.523 1.00 71.69 101 HIS A CA 1
ATOM 740 C C . HIS A 1 101 ? 2.895 5.073 -15.878 1.00 71.69 101 HIS A C 1
ATOM 742 O O . HIS A 1 101 ? 3.637 5.765 -15.187 1.00 71.69 101 HIS A O 1
ATOM 748 N N . ALA A 1 102 ? 3.319 4.339 -16.907 1.00 70.88 102 ALA A N 1
ATOM 749 C CA . ALA A 1 102 ? 4.680 4.446 -17.415 1.00 70.88 102 ALA A CA 1
ATOM 750 C C . ALA A 1 102 ? 4.948 5.879 -17.901 1.00 70.88 102 ALA A C 1
ATOM 752 O O . ALA A 1 102 ? 4.050 6.519 -18.459 1.00 70.88 102 ALA A O 1
ATOM 753 N N . ALA A 1 103 ? 6.163 6.359 -17.641 1.00 70.81 103 ALA A N 1
ATOM 754 C CA .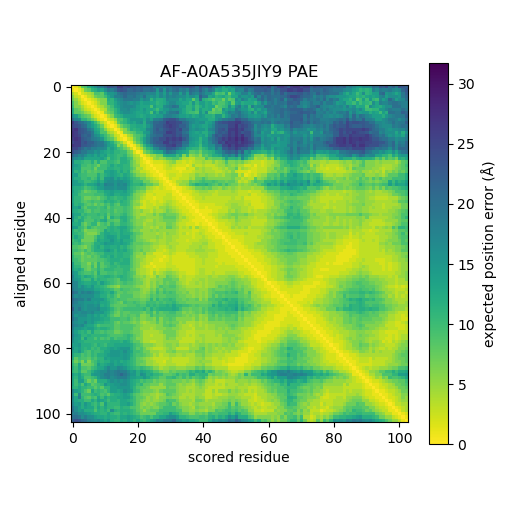 ALA A 1 103 ? 6.657 7.637 -18.145 1.00 70.81 103 ALA A CA 1
ATOM 755 C C . ALA A 1 103 ? 7.173 7.520 -19.586 1.00 70.81 103 ALA A C 1
ATOM 757 O O . ALA A 1 103 ? 7.685 6.433 -19.943 1.00 70.81 103 ALA A O 1
#

Radius of gyration: 15.26 Å; Cα contacts (8 Å, |Δi|>4): 246; chains: 1; bounding box: 32×20×45 Å

Sequence (103 aa):
MPGAVIVAVPGFAARYGLDQAGHLIVVSAASGTTYVRSDSRGRYRLDLAPGIYMIAARETGWESVDANGIRTLYPPAASQFGGINVVSGATMNLDIPIVFHAA